Protein AF-A0A6P8GYJ1-F1 (afdb_monomer)

Solvent-accessible surface area (backbone atoms only — not comparable to full-atom values): 7751 Å² total; per-residue (Å²): 78,48,42,35,32,31,34,62,63,48,40,66,62,35,72,46,56,81,89,55,21,71,82,48,52,47,78,41,46,73,96,70,41,82,87,54,83,63,47,83,47,59,45,58,34,34,50,91,90,48,86,62,32,61,62,53,43,45,47,51,53,41,47,49,34,61,81,36,55,91,80,48,59,68,67,48,40,50,40,60,69,71,27,49,60,80,44,40,35,54,51,73,46,92,44,68,69,61,45,35,52,41,54,44,50,45,46,51,54,32,44,76,65,57,40,49,71,37,80,74,43,54,87,44,67,74,46,60,72,50,56,77,81,86,127

Organism: Actinia tenebrosa (NCBI:txid6105)

Nearest PDB structures (foldseek):
  5hbm-assembly1_A  TM=7.611E-01  e=2.026E-05  Human immunodeficiency virus type 1 BH10
  2opp-assembly1_A  TM=7.626E-01  e=3.493E-05  HIV-1 M:B_HXB2R
  2hnd-assembly1_A  TM=7.620E-01  e=4.188E-05  Human immunodeficiency virus 1
  4b3q-assembly1_A  TM=7.842E-01  e=6.022E-05  Human immunodeficiency virus 1
  5ovn-assembly1_A  TM=6.582E-01  e=1.168E-03  Feline immunodeficiency virus

Structure (mmCIF, N/CA/C/O backbone):
data_AF-A0A6P8GYJ1-F1
#
_entry.id   AF-A0A6P8GYJ1-F1
#
loop_
_atom_site.group_PDB
_atom_site.id
_atom_site.type_symbol
_atom_site.label_atom_id
_atom_site.label_alt_id
_atom_site.label_comp_id
_atom_site.label_asym_id
_atom_site.label_entity_id
_atom_site.label_seq_id
_atom_site.pdbx_PDB_ins_code
_atom_site.Cartn_x
_atom_site.Cartn_y
_atom_site.Cartn_z
_atom_site.occupancy
_atom_site.B_iso_or_equiv
_atom_site.auth_seq_id
_atom_site.auth_comp_id
_atom_site.auth_asym_id
_atom_site.auth_atom_id
_atom_site.pdbx_PDB_model_num
ATOM 1 N N . MET A 1 1 ? -11.846 -9.786 19.168 1.00 91.06 1 MET A N 1
ATOM 2 C CA . MET A 1 1 ? -12.343 -9.878 17.780 1.00 91.06 1 MET A CA 1
ATOM 3 C C . MET A 1 1 ? -11.189 -9.588 16.828 1.00 91.06 1 MET A C 1
ATOM 5 O O . MET A 1 1 ? -10.346 -8.781 17.198 1.00 91.06 1 MET A O 1
ATOM 9 N N . ALA A 1 2 ? -11.097 -10.256 15.675 1.00 95.31 2 ALA A N 1
ATOM 10 C CA . ALA A 1 2 ? -10.031 -10.044 14.696 1.00 95.31 2 ALA A CA 1
ATOM 11 C C . ALA A 1 2 ? -10.559 -9.759 13.280 1.00 95.31 2 ALA A C 1
ATOM 13 O O . ALA A 1 2 ? -11.585 -10.299 12.853 1.00 95.31 2 ALA A O 1
ATOM 14 N N . PHE A 1 3 ? -9.816 -8.937 12.544 1.00 96.69 3 PHE A N 1
ATOM 15 C CA . PHE A 1 3 ? -10.028 -8.701 11.124 1.00 96.69 3 PHE A CA 1
ATOM 16 C C . PHE A 1 3 ? -8.700 -8.656 10.360 1.00 96.69 3 PHE A C 1
ATOM 18 O O .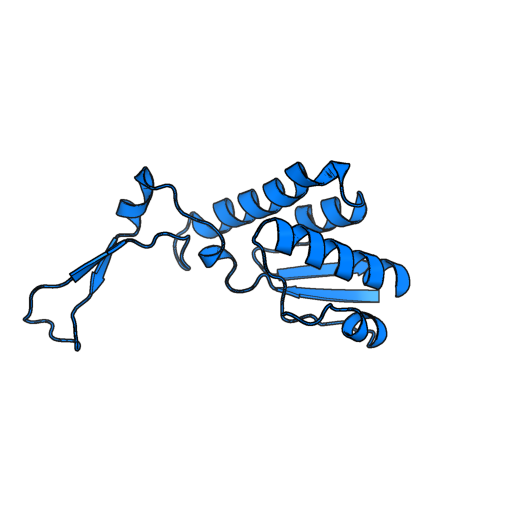 PHE A 1 3 ? -7.628 -8.430 10.927 1.00 96.69 3 PHE A O 1
ATOM 25 N N . LEU A 1 4 ? -8.814 -8.881 9.058 1.00 97.44 4 LEU A N 1
ATOM 26 C CA . LEU A 1 4 ? -7.750 -8.895 8.069 1.00 97.44 4 LEU A CA 1
ATOM 27 C C . LEU A 1 4 ? -8.188 -8.068 6.859 1.00 97.44 4 LEU A C 1
ATOM 29 O O . LEU A 1 4 ? -9.375 -8.054 6.527 1.00 97.44 4 LEU A O 1
ATOM 33 N N . SER A 1 5 ? -7.239 -7.416 6.197 1.00 97.31 5 SER A N 1
ATOM 34 C CA . SER A 1 5 ? -7.425 -6.816 4.869 1.00 97.31 5 SER A CA 1
ATOM 35 C C . SER A 1 5 ? -6.104 -6.791 4.111 1.00 97.31 5 SER A C 1
ATOM 37 O O . SER A 1 5 ? -5.053 -6.989 4.706 1.00 97.31 5 SER A O 1
ATOM 39 N N . ASP A 1 6 ? -6.177 -6.543 2.812 1.00 97.00 6 ASP A N 1
ATOM 40 C CA . ASP A 1 6 ? -5.038 -6.487 1.895 1.00 97.00 6 ASP A CA 1
ATOM 41 C C . ASP A 1 6 ? -5.017 -5.128 1.186 1.00 97.00 6 ASP A C 1
ATOM 43 O O . ASP A 1 6 ? -6.077 -4.609 0.824 1.00 97.00 6 ASP A O 1
ATOM 47 N N . VAL A 1 7 ? -3.839 -4.548 0.959 1.00 96.69 7 VAL A N 1
ATOM 48 C CA . VAL A 1 7 ? -3.687 -3.371 0.094 1.00 96.69 7 VAL A CA 1
ATOM 49 C C . VAL A 1 7 ? -3.619 -3.850 -1.346 1.00 96.69 7 VAL A C 1
ATOM 51 O O . VAL A 1 7 ? -2.634 -4.428 -1.801 1.00 96.69 7 VAL A O 1
ATOM 54 N N . GLU A 1 8 ? -4.669 -3.565 -2.103 1.00 95.56 8 GLU A N 1
ATOM 55 C CA . GLU A 1 8 ? -4.811 -4.092 -3.448 1.00 95.56 8 GLU A CA 1
ATOM 56 C C . GLU A 1 8 ? -3.643 -3.672 -4.353 1.00 95.56 8 GLU A C 1
ATOM 58 O O . GLU A 1 8 ? -3.482 -2.500 -4.669 1.00 95.56 8 GLU A O 1
ATOM 63 N N . GLN A 1 9 ? -2.857 -4.634 -4.843 1.00 94.44 9 GLN A N 1
ATOM 64 C CA . GLN A 1 9 ? -1.725 -4.339 -5.729 1.00 94.44 9 GLN A CA 1
ATOM 65 C C . GLN A 1 9 ? -0.797 -3.246 -5.155 1.00 94.44 9 GLN A C 1
ATOM 67 O O . GLN A 1 9 ? -0.380 -2.353 -5.892 1.00 94.44 9 GLN A O 1
ATOM 72 N N . MET A 1 10 ? -0.475 -3.315 -3.856 1.00 94.94 10 MET A N 1
ATOM 73 C CA . MET A 1 10 ? 0.244 -2.280 -3.094 1.00 94.94 10 MET A CA 1
ATOM 74 C C . MET A 1 10 ? 1.357 -1.559 -3.868 1.00 94.94 10 MET A C 1
ATOM 76 O O . MET A 1 10 ? 1.406 -0.330 -3.882 1.00 94.94 10 MET A O 1
ATOM 80 N N . PHE A 1 11 ? 2.243 -2.299 -4.542 1.00 95.62 11 PHE A N 1
ATOM 81 C CA . PHE A 1 11 ? 3.374 -1.701 -5.258 1.00 95.62 11 PHE A CA 1
ATOM 82 C C . PHE A 1 11 ? 2.946 -0.822 -6.441 1.00 95.62 11 PHE A C 1
ATOM 84 O O . PHE A 1 11 ? 3.529 0.238 -6.666 1.00 95.62 11 PHE A O 1
ATOM 91 N N . HIS A 1 12 ? 1.879 -1.199 -7.149 1.00 95.19 12 HIS A N 1
ATOM 92 C CA . HIS A 1 12 ? 1.353 -0.420 -8.269 1.00 95.19 12 HIS A CA 1
ATOM 93 C C . HIS A 1 12 ? 0.658 0.876 -7.826 1.00 95.19 12 HIS A C 1
ATOM 95 O O . HIS A 1 12 ? 0.415 1.745 -8.660 1.00 95.19 12 HIS A O 1
ATOM 101 N N . GLN A 1 13 ? 0.359 1.034 -6.533 1.00 96.06 13 GLN A N 1
ATOM 102 C CA . GLN A 1 13 ? -0.241 2.254 -5.985 1.00 96.06 13 GLN A CA 1
ATOM 103 C C . GLN A 1 13 ? 0.807 3.322 -5.622 1.00 96.06 13 GLN A C 1
ATOM 105 O O . GLN A 1 13 ? 0.449 4.453 -5.296 1.00 96.06 13 GLN A O 1
ATOM 110 N N . VAL A 1 14 ? 2.107 3.007 -5.727 1.00 96.81 14 VAL A N 1
ATOM 111 C CA . VAL A 1 14 ? 3.205 3.934 -5.416 1.00 96.81 14 VAL A CA 1
ATOM 112 C C . VAL A 1 14 ? 4.025 4.234 -6.668 1.00 96.81 14 VAL A C 1
ATOM 114 O O . VAL A 1 14 ? 4.631 3.347 -7.271 1.00 96.81 14 VAL A O 1
ATOM 117 N N . TYR A 1 15 ? 4.073 5.510 -7.052 1.00 96.81 15 TYR A N 1
ATOM 118 C CA . TYR A 1 15 ? 4.851 5.969 -8.202 1.00 96.81 15 TYR A CA 1
ATOM 119 C C . TYR A 1 15 ? 6.350 6.008 -7.910 1.00 96.81 15 TYR A C 1
ATOM 121 O O . TYR A 1 15 ? 6.793 6.499 -6.874 1.00 96.81 15 TYR A O 1
ATOM 129 N N . VAL A 1 16 ? 7.132 5.578 -8.895 1.00 96.50 16 VAL A N 1
ATOM 130 C CA . VAL A 1 16 ? 8.588 5.714 -8.906 1.00 96.50 16 VAL A CA 1
ATOM 131 C C . VAL A 1 16 ? 8.937 7.120 -9.381 1.00 96.50 16 VAL A C 1
ATOM 133 O O . VAL A 1 16 ? 8.349 7.636 -10.347 1.00 96.50 16 VAL A O 1
ATOM 136 N N . GLN A 1 17 ? 9.910 7.740 -8.711 1.00 95.06 17 GLN A N 1
ATOM 137 C CA . GLN A 1 17 ? 10.427 9.051 -9.094 1.00 95.06 17 GLN A CA 1
ATOM 138 C C . GLN A 1 17 ? 10.897 9.028 -10.554 1.00 95.06 17 GLN A C 1
ATOM 140 O O . GLN A 1 17 ? 11.585 8.085 -10.946 1.00 95.06 17 GLN A O 1
ATOM 145 N N . PRO A 1 18 ? 10.562 10.037 -11.382 1.00 96.06 18 PRO A N 1
ATOM 146 C CA . PRO A 1 18 ? 10.926 10.039 -12.798 1.00 96.06 18 PRO A CA 1
ATOM 147 C C . PRO A 1 18 ? 12.419 9.807 -13.072 1.00 96.06 18 PRO A C 1
ATOM 149 O O . PRO A 1 18 ? 12.748 9.163 -14.066 1.00 96.06 18 PRO A O 1
ATOM 152 N N . SER A 1 19 ? 13.307 10.270 -12.182 1.00 96.69 19 SER A N 1
ATOM 153 C CA . SER A 1 19 ? 14.758 10.048 -12.269 1.00 96.69 19 SER A CA 1
ATOM 154 C C . SER A 1 19 ? 15.166 8.576 -12.185 1.00 96.69 19 SER A C 1
ATOM 156 O O . SER A 1 19 ? 16.174 8.192 -12.771 1.00 96.69 19 SER A O 1
ATOM 158 N N . ASP A 1 20 ? 14.374 7.753 -11.496 1.00 94.88 20 ASP A N 1
ATOM 159 C CA . ASP A 1 20 ? 14.737 6.382 -11.131 1.00 94.88 20 ASP A CA 1
ATOM 160 C C . ASP A 1 20 ? 14.039 5.343 -12.020 1.00 94.88 20 ASP A C 1
ATOM 162 O O . ASP A 1 20 ? 14.455 4.187 -12.075 1.00 94.88 20 ASP A O 1
ATOM 166 N N . ARG A 1 21 ? 13.003 5.745 -12.774 1.00 94.81 21 ARG A N 1
ATOM 167 C CA . ARG A 1 21 ? 12.206 4.849 -13.640 1.00 94.81 21 ARG A CA 1
ATOM 168 C C . ARG A 1 21 ? 13.040 4.094 -14.661 1.00 94.81 21 ARG A C 1
ATOM 170 O O . ARG A 1 21 ? 12.694 2.976 -15.024 1.00 94.81 21 ARG A O 1
ATOM 177 N N . ASN A 1 22 ? 14.156 4.682 -15.088 1.00 95.38 22 ASN A N 1
ATOM 178 C CA . ASN A 1 22 ? 15.050 4.045 -16.041 1.00 95.38 22 ASN A CA 1
ATOM 179 C C . ASN A 1 22 ? 15.702 2.760 -15.502 1.00 95.38 22 ASN A C 1
ATOM 181 O O . ASN A 1 22 ? 16.086 1.897 -16.285 1.00 95.38 22 ASN A O 1
ATOM 185 N N . ALA A 1 23 ? 15.812 2.611 -14.177 1.00 94.00 23 ALA A N 1
ATOM 186 C CA . ALA A 1 23 ? 16.281 1.375 -13.549 1.00 94.00 23 ALA A CA 1
ATOM 187 C C . ALA A 1 23 ? 15.258 0.229 -13.657 1.00 94.00 23 ALA A C 1
ATOM 189 O O . ALA A 1 23 ? 15.607 -0.926 -13.427 1.00 94.00 23 ALA A O 1
ATOM 190 N N . LEU A 1 24 ? 14.007 0.543 -14.009 1.00 95.00 24 LEU A N 1
ATOM 191 C CA . LEU A 1 24 ? 12.908 -0.405 -14.198 1.00 95.00 24 LEU A CA 1
ATOM 192 C C . LEU A 1 24 ? 12.512 -0.528 -15.680 1.00 95.00 24 LEU A C 1
ATOM 194 O O . LEU A 1 24 ? 11.360 -0.844 -15.996 1.00 95.00 24 LEU A O 1
ATOM 198 N N . ARG A 1 25 ? 13.450 -0.232 -16.590 1.00 95.69 25 ARG A N 1
ATOM 199 C CA . ARG A 1 25 ? 13.261 -0.394 -18.031 1.00 95.69 25 ARG A CA 1
ATOM 200 C C . ARG A 1 25 ? 13.170 -1.874 -18.388 1.00 95.69 25 ARG A C 1
ATOM 202 O O . ARG A 1 25 ? 13.959 -2.682 -17.902 1.00 95.69 25 ARG A O 1
ATOM 209 N N . PHE A 1 26 ? 12.261 -2.214 -19.290 1.00 94.69 26 PHE A N 1
ATOM 210 C CA . PHE A 1 26 ? 12.193 -3.535 -19.898 1.00 94.69 26 PHE A CA 1
ATOM 211 C C . PHE A 1 26 ? 11.969 -3.435 -21.406 1.00 94.69 26 PHE A C 1
ATOM 213 O O . PHE A 1 26 ? 11.481 -2.427 -21.920 1.00 94.69 26 PHE A O 1
ATOM 220 N N . LEU A 1 27 ? 12.362 -4.500 -22.100 1.00 96.44 27 LEU A N 1
ATOM 221 C CA . LEU A 1 27 ? 12.163 -4.671 -23.532 1.00 96.44 27 LEU A CA 1
ATOM 222 C C . LEU A 1 27 ? 10.939 -5.553 -23.765 1.00 96.44 27 LEU A C 1
ATOM 224 O O . LEU A 1 27 ? 10.750 -6.557 -23.073 1.00 96.44 27 LEU A O 1
ATOM 228 N N . TRP A 1 28 ? 10.125 -5.189 -24.745 1.00 97.38 28 TRP A N 1
ATOM 229 C CA . TRP A 1 28 ? 8.937 -5.924 -25.146 1.00 97.38 28 TRP A CA 1
ATOM 230 C C . TRP A 1 28 ? 9.004 -6.242 -26.634 1.00 97.38 28 TRP A C 1
ATOM 232 O O . TRP A 1 28 ? 9.265 -5.359 -27.439 1.00 97.38 28 TRP A O 1
ATOM 242 N N . TRP A 1 29 ? 8.740 -7.491 -27.012 1.00 97.50 29 TRP A N 1
ATOM 243 C CA . TRP A 1 29 ? 8.655 -7.893 -28.416 1.00 97.50 29 TRP A CA 1
ATOM 244 C C . TRP A 1 29 ? 7.186 -8.053 -28.813 1.00 97.50 29 TRP A C 1
ATOM 246 O O . TRP A 1 29 ? 6.545 -9.023 -28.383 1.00 97.50 29 TRP A O 1
ATOM 256 N N . PRO A 1 30 ? 6.625 -7.134 -29.622 1.00 95.75 30 PRO A N 1
ATOM 257 C CA . PRO A 1 30 ? 5.245 -7.231 -30.072 1.00 95.75 30 PRO A CA 1
ATOM 258 C C . PRO A 1 30 ? 4.973 -8.567 -30.766 1.00 95.75 30 PRO A C 1
ATOM 260 O O . PRO A 1 30 ? 5.767 -9.046 -31.573 1.00 95.75 30 PRO A O 1
ATOM 263 N N . ASN A 1 31 ? 3.838 -9.186 -30.438 1.00 94.94 31 ASN A N 1
ATOM 264 C CA . ASN A 1 31 ? 3.426 -10.496 -30.960 1.00 94.94 31 ASN A CA 1
ATOM 265 C C . ASN A 1 31 ? 4.427 -11.647 -30.705 1.00 94.94 31 ASN A C 1
ATOM 267 O O . ASN A 1 31 ? 4.281 -12.715 -31.295 1.00 94.94 31 ASN A O 1
ATOM 271 N N . GLY A 1 32 ? 5.421 -11.455 -29.829 1.00 94.69 32 GLY A N 1
ATOM 272 C CA . GLY A 1 32 ? 6.459 -12.448 -29.552 1.00 94.69 32 GLY A CA 1
ATOM 273 C C . GLY A 1 32 ? 7.488 -12.623 -30.674 1.00 94.69 32 GLY A C 1
ATOM 274 O O . GLY A 1 32 ? 8.182 -13.640 -30.693 1.00 94.69 32 GLY A O 1
ATOM 275 N N . ASP A 1 33 ? 7.597 -11.672 -31.606 1.00 96.62 33 ASP A N 1
ATOM 276 C CA . ASP A 1 33 ? 8.586 -11.731 -32.686 1.00 96.62 33 ASP A CA 1
ATOM 277 C C . ASP A 1 33 ? 9.985 -11.347 -32.188 1.00 96.62 33 ASP A C 1
ATOM 279 O O . ASP A 1 33 ? 10.389 -10.192 -32.263 1.00 96.62 33 ASP A O 1
ATOM 283 N N . LEU A 1 34 ? 10.746 -12.333 -31.709 1.00 94.50 34 LEU A N 1
ATOM 284 C CA . LEU A 1 34 ? 12.112 -12.142 -31.203 1.00 94.50 34 LEU A CA 1
ATOM 285 C C . LEU A 1 34 ? 13.144 -11.756 -32.280 1.00 94.50 34 LEU A C 1
ATOM 287 O O . LEU A 1 34 ? 14.293 -11.486 -31.934 1.00 94.50 34 LEU A O 1
ATOM 291 N N . GLN A 1 35 ? 12.777 -11.775 -33.568 1.00 95.31 35 GLN A N 1
ATOM 292 C CA . GLN A 1 35 ? 13.646 -11.307 -34.654 1.00 95.31 35 GLN A CA 1
ATOM 293 C C . GLN A 1 35 ? 13.413 -9.827 -34.990 1.00 95.31 35 GLN A C 1
ATOM 295 O O . GLN A 1 35 ? 14.242 -9.228 -35.676 1.00 95.31 35 GLN A O 1
ATOM 300 N N . GLY A 1 36 ? 12.307 -9.246 -34.517 1.00 94.75 36 GLY A N 1
ATOM 301 C CA . GLY A 1 36 ? 11.991 -7.831 -34.666 1.00 94.75 36 GLY A CA 1
ATOM 302 C C . GLY A 1 36 ? 12.712 -6.928 -33.658 1.00 94.75 36 GLY A C 1
ATOM 303 O O . GLY A 1 36 ? 13.287 -7.382 -32.664 1.00 94.75 36 GLY A O 1
ATOM 304 N N . GLU A 1 37 ? 12.648 -5.620 -33.915 1.00 96.56 37 GLU A N 1
ATOM 305 C CA . GLU A 1 37 ? 13.094 -4.582 -32.977 1.00 96.56 37 GLU A CA 1
ATOM 306 C C . GLU A 1 37 ? 12.181 -4.570 -31.734 1.00 96.56 37 GLU A C 1
ATOM 308 O O . GLU A 1 37 ? 10.955 -4.499 -31.887 1.00 96.56 37 GLU A O 1
ATOM 313 N N . PRO A 1 38 ? 12.732 -4.644 -30.509 1.00 97.00 38 PRO A N 1
ATOM 314 C CA . PRO A 1 38 ? 11.933 -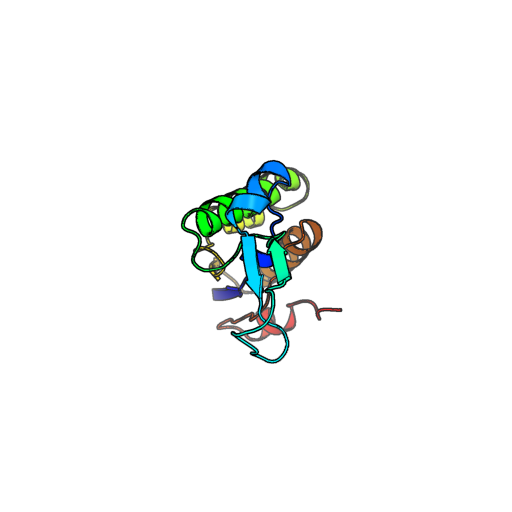4.527 -29.300 1.00 97.00 38 PRO A CA 1
ATOM 315 C C . PRO A 1 38 ? 11.442 -3.095 -29.075 1.00 97.00 38 PRO A C 1
ATOM 317 O O . PRO A 1 38 ? 12.115 -2.115 -29.387 1.00 97.00 38 PRO A O 1
ATOM 320 N N . GLU A 1 39 ? 10.297 -2.978 -28.418 1.00 97.62 39 GLU A N 1
ATOM 321 C CA . GLU A 1 39 ? 9.821 -1.736 -27.823 1.00 97.62 39 GLU A CA 1
ATOM 322 C C . GLU A 1 39 ? 10.390 -1.577 -26.408 1.00 97.62 39 GLU A C 1
ATOM 324 O O . GLU A 1 39 ? 10.424 -2.527 -25.620 1.00 97.62 39 GLU A O 1
ATOM 329 N N . GLU A 1 40 ? 10.823 -0.364 -26.062 1.00 97.12 40 GLU A N 1
ATOM 330 C CA . GLU A 1 40 ? 11.301 -0.045 -24.718 1.00 97.12 40 GLU A CA 1
ATOM 331 C C . GLU A 1 40 ? 10.188 0.568 -23.867 1.00 97.12 40 GLU A C 1
ATOM 333 O O . GLU A 1 40 ? 9.572 1.568 -24.241 1.00 97.12 40 GLU A O 1
ATOM 338 N N . TYR A 1 41 ? 9.998 0.025 -22.668 1.00 96.12 41 TYR A N 1
ATOM 339 C CA . TYR A 1 41 ? 9.043 0.533 -21.690 1.00 96.12 41 TYR A CA 1
ATOM 340 C C . TYR A 1 41 ? 9.722 0.766 -20.344 1.00 96.12 41 TYR A C 1
ATOM 342 O O . TYR A 1 41 ? 10.679 0.086 -19.985 1.00 96.12 41 TYR A O 1
ATOM 350 N N . ASN A 1 42 ? 9.202 1.720 -19.571 1.00 95.25 42 ASN A N 1
ATOM 351 C CA . ASN A 1 42 ? 9.607 1.941 -18.185 1.00 95.25 42 ASN A CA 1
ATOM 352 C C . ASN A 1 42 ? 8.404 1.754 -17.269 1.00 95.25 42 ASN A C 1
ATOM 354 O O . ASN A 1 42 ? 7.337 2.326 -17.511 1.00 95.25 42 ASN A O 1
ATOM 358 N N . MET A 1 43 ? 8.593 1.014 -16.180 1.00 95.81 43 MET A N 1
ATOM 359 C CA . MET A 1 43 ? 7.591 0.970 -15.121 1.00 95.81 43 MET A CA 1
ATOM 360 C C . MET A 1 43 ? 7.531 2.327 -14.412 1.00 95.81 43 MET A C 1
ATOM 362 O O . MET A 1 43 ? 8.540 2.866 -13.958 1.00 95.81 43 MET A O 1
ATOM 366 N N . ASN A 1 44 ? 6.326 2.891 -14.314 1.00 96.56 44 ASN A N 1
ATOM 367 C CA . ASN A 1 44 ? 6.095 4.169 -13.632 1.00 96.56 44 ASN A CA 1
ATOM 368 C C . ASN A 1 44 ? 5.842 4.010 -12.130 1.00 96.56 44 ASN A C 1
ATOM 370 O O . ASN A 1 44 ? 5.872 4.994 -11.393 1.00 96.56 44 ASN A O 1
ATOM 374 N N . VAL A 1 45 ? 5.571 2.785 -11.697 1.00 96.88 45 VAL A N 1
ATOM 375 C CA . VAL A 1 45 ? 5.188 2.410 -10.338 1.00 96.88 45 VAL A CA 1
ATOM 376 C C . VAL A 1 45 ? 6.113 1.314 -9.839 1.00 96.88 45 VAL A C 1
ATOM 378 O O . VAL A 1 45 ? 6.812 0.672 -10.631 1.00 96.88 45 VAL A O 1
ATOM 381 N N . HIS A 1 46 ? 6.141 1.115 -8.526 1.00 96.19 46 HIS A N 1
ATOM 382 C CA . HIS A 1 46 ? 6.922 0.038 -7.945 1.00 96.19 46 HIS A CA 1
ATOM 383 C C . HIS A 1 46 ? 6.395 -1.319 -8.426 1.00 96.19 46 HIS A C 1
ATOM 385 O O . HIS A 1 46 ? 5.197 -1.519 -8.616 1.00 96.19 46 HIS A O 1
ATOM 391 N N . LEU A 1 47 ? 7.316 -2.255 -8.654 1.00 92.56 47 LEU A N 1
ATOM 392 C CA . LEU A 1 47 ? 7.015 -3.580 -9.194 1.00 92.56 47 LEU A CA 1
ATOM 393 C C . LEU A 1 47 ? 7.403 -4.686 -8.219 1.00 92.56 47 LEU A C 1
ATOM 395 O O 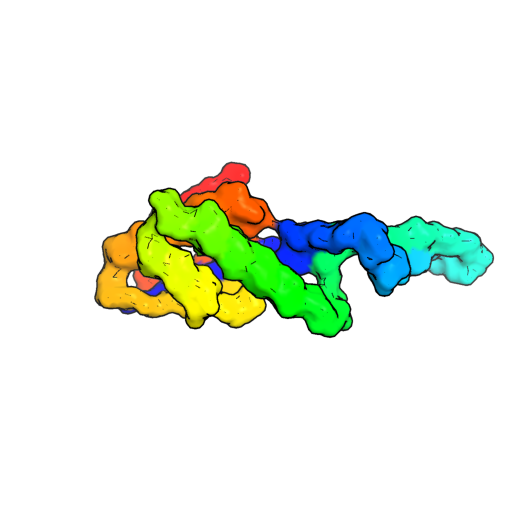. LEU A 1 47 ? 8.280 -4.509 -7.364 1.00 92.56 47 LEU A O 1
ATOM 399 N N . PHE A 1 48 ? 6.760 -5.840 -8.378 1.00 88.56 48 PHE A N 1
ATOM 400 C CA . PHE A 1 48 ? 7.111 -7.056 -7.657 1.00 88.56 48 PHE A CA 1
ATOM 401 C C . PHE A 1 48 ? 8.471 -7.593 -8.121 1.00 88.56 48 PHE A C 1
ATOM 403 O O . PHE A 1 48 ? 8.729 -7.690 -9.317 1.00 88.56 48 PHE A O 1
ATOM 410 N N . GLY A 1 49 ? 9.331 -7.970 -7.175 1.00 88.62 49 GLY A N 1
ATOM 411 C CA . GLY A 1 49 ? 10.663 -8.520 -7.458 1.00 88.62 49 GLY A CA 1
ATOM 412 C C . GLY A 1 49 ? 11.802 -7.498 -7.408 1.00 88.62 49 GLY A C 1
ATOM 413 O O . GLY A 1 49 ? 12.961 -7.897 -7.331 1.00 88.62 49 GLY A O 1
ATOM 414 N N . ALA A 1 50 ? 11.505 -6.196 -7.362 1.00 91.62 50 ALA A N 1
ATOM 415 C CA . ALA A 1 50 ? 12.516 -5.194 -7.044 1.00 91.62 50 ALA A CA 1
ATOM 416 C C . ALA A 1 50 ? 12.746 -5.142 -5.525 1.00 91.62 50 ALA A C 1
ATOM 418 O O . ALA A 1 50 ? 11.816 -4.893 -4.757 1.00 91.62 50 ALA A O 1
ATOM 419 N N . THR A 1 51 ? 13.995 -5.331 -5.091 1.00 92.06 51 THR A N 1
ATOM 420 C CA . THR A 1 51 ? 14.380 -5.382 -3.667 1.00 92.06 51 THR A CA 1
ATOM 421 C C . THR A 1 51 ? 13.968 -4.133 -2.882 1.00 92.06 51 THR A C 1
ATOM 423 O O . THR A 1 51 ? 13.678 -4.217 -1.692 1.00 92.06 51 THR A O 1
ATOM 426 N N . SER A 1 52 ? 13.921 -2.967 -3.533 1.00 92.56 52 SER A N 1
ATOM 427 C CA . SER A 1 52 ? 13.548 -1.695 -2.906 1.00 92.56 52 SER A CA 1
ATOM 428 C C . SER A 1 52 ? 12.037 -1.497 -2.749 1.00 92.56 52 SER A C 1
ATOM 430 O O . SER A 1 52 ? 11.625 -0.763 -1.850 1.00 92.56 52 SER A O 1
ATOM 432 N N . SER A 1 53 ? 11.205 -2.138 -3.580 1.00 94.81 53 SER A N 1
ATOM 433 C CA . SER A 1 53 ? 9.760 -1.871 -3.633 1.00 94.81 53 SER A CA 1
ATOM 434 C C . SER A 1 53 ? 9.047 -2.050 -2.291 1.00 94.81 53 SER A C 1
ATOM 436 O O . SER A 1 53 ? 8.328 -1.122 -1.915 1.00 94.81 53 SER A O 1
ATOM 438 N N . PRO A 1 54 ? 9.257 -3.144 -1.524 1.00 94.44 54 PRO A N 1
ATOM 439 C CA . PRO A 1 54 ? 8.578 -3.314 -0.242 1.00 94.44 54 PRO A CA 1
ATOM 440 C C . PRO A 1 54 ? 8.891 -2.175 0.729 1.00 94.44 54 PRO A C 1
ATOM 442 O O . PRO A 1 54 ? 7.982 -1.583 1.299 1.00 94.44 54 PRO A O 1
ATOM 445 N N . SER A 1 55 ? 10.167 -1.793 0.852 1.00 94.25 55 SER A N 1
ATOM 446 C CA . SER A 1 55 ? 10.572 -0.728 1.773 1.00 94.25 55 SER A CA 1
ATOM 447 C C . SER A 1 55 ? 10.005 0.636 1.380 1.00 94.25 55 SER A C 1
ATOM 449 O O . SER A 1 55 ? 9.593 1.387 2.263 1.00 94.25 55 SER A O 1
ATOM 451 N N . VAL A 1 56 ? 9.986 0.971 0.085 1.00 95.62 56 VAL A N 1
ATOM 452 C CA . VAL A 1 56 ? 9.446 2.259 -0.379 1.00 95.62 56 VAL A CA 1
ATOM 453 C C . VAL A 1 56 ? 7.930 2.309 -0.196 1.00 95.62 56 VAL A C 1
ATOM 455 O O . VAL A 1 56 ? 7.405 3.313 0.284 1.00 95.62 56 VAL A O 1
A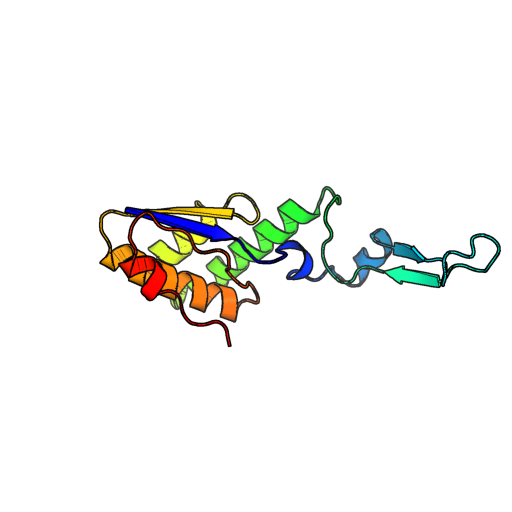TOM 458 N N . CYS A 1 57 ? 7.225 1.220 -0.507 1.00 96.25 57 CYS A N 1
ATOM 459 C CA . CYS A 1 57 ? 5.772 1.173 -0.370 1.00 96.25 57 CYS A CA 1
ATOM 460 C C . CYS A 1 57 ? 5.334 1.177 1.099 1.00 96.25 57 CYS A C 1
ATOM 462 O O . CYS A 1 57 ? 4.416 1.917 1.447 1.00 96.25 57 CYS A O 1
ATOM 464 N N . SER A 1 58 ? 6.026 0.451 1.986 1.00 95.69 58 SER A N 1
ATOM 465 C CA . SER A 1 58 ? 5.780 0.539 3.433 1.00 95.69 58 SER A CA 1
ATOM 466 C C . SER A 1 58 ? 6.054 1.944 3.974 1.00 95.69 58 SER A C 1
ATOM 468 O O . SER A 1 58 ? 5.277 2.450 4.780 1.00 95.69 58 SER A O 1
ATOM 470 N N . TYR A 1 59 ? 7.110 2.620 3.502 1.00 96.38 59 TYR A N 1
ATOM 471 C CA . TYR A 1 59 ? 7.358 4.014 3.877 1.00 96.38 59 TYR A CA 1
ATOM 472 C C . TYR A 1 59 ? 6.217 4.936 3.428 1.00 96.38 59 TYR A C 1
ATOM 474 O O . TYR A 1 59 ? 5.749 5.752 4.220 1.00 96.38 59 TYR A O 1
ATOM 482 N N . ALA A 1 60 ? 5.739 4.796 2.188 1.00 97.19 60 ALA A N 1
ATOM 483 C CA . ALA A 1 60 ? 4.613 5.575 1.677 1.00 97.19 60 ALA A CA 1
ATOM 484 C C . ALA A 1 60 ? 3.332 5.343 2.500 1.00 97.19 60 ALA A C 1
ATOM 486 O O . 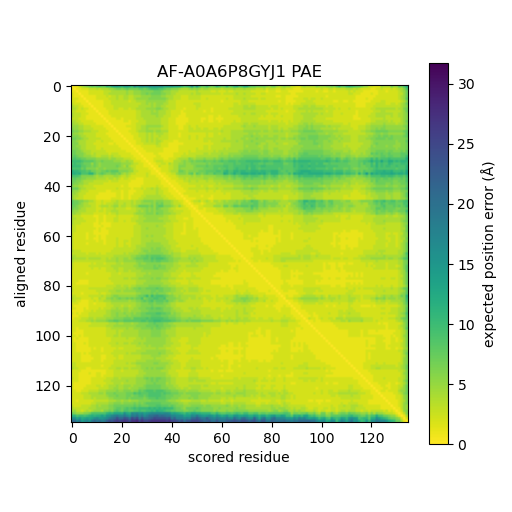ALA A 1 60 ? 2.627 6.301 2.816 1.00 97.19 60 ALA A O 1
ATOM 487 N N . LEU A 1 61 ? 3.072 4.100 2.916 1.00 97.56 61 LEU A N 1
ATOM 488 C CA . LEU A 1 61 ? 1.949 3.750 3.785 1.00 97.56 61 LEU A CA 1
ATOM 489 C C . LEU A 1 61 ? 2.065 4.404 5.176 1.00 97.56 61 LEU A C 1
ATOM 491 O O . LEU A 1 61 ? 1.114 5.016 5.661 1.00 97.56 61 LEU A O 1
ATOM 495 N N . HIS A 1 62 ? 3.242 4.355 5.805 1.00 97.38 62 HIS A N 1
ATOM 496 C CA . HIS A 1 62 ? 3.475 5.039 7.084 1.00 97.38 62 HIS A CA 1
ATOM 497 C C . HIS A 1 62 ? 3.378 6.560 6.941 1.00 97.38 62 HIS A C 1
ATOM 499 O O . HIS A 1 62 ? 2.839 7.240 7.813 1.00 97.38 62 HIS A O 1
ATOM 505 N N . LYS A 1 63 ? 3.851 7.113 5.819 1.00 97.81 63 LYS A N 1
ATOM 506 C CA . LYS A 1 63 ? 3.740 8.543 5.527 1.00 97.81 63 LYS A CA 1
ATOM 507 C C . LYS A 1 63 ? 2.281 8.974 5.337 1.00 97.81 63 LYS A C 1
ATOM 509 O O . LYS A 1 63 ? 1.898 10.040 5.806 1.00 97.81 63 LYS A O 1
ATOM 514 N N . ALA A 1 64 ? 1.445 8.125 4.741 1.00 97.44 64 ALA A N 1
ATOM 515 C CA . ALA A 1 64 ? 0.003 8.344 4.658 1.00 97.44 64 ALA A CA 1
ATOM 516 C C . ALA A 1 64 ? -0.658 8.435 6.048 1.00 97.44 64 ALA A C 1
ATOM 518 O O . ALA A 1 64 ? -1.513 9.300 6.261 1.00 97.44 64 ALA A O 1
ATOM 519 N N . ALA A 1 65 ? -0.241 7.595 7.002 1.00 97.56 65 ALA A N 1
ATOM 520 C CA . ALA A 1 65 ? -0.693 7.677 8.392 1.00 97.56 65 ALA A CA 1
ATOM 521 C C . ALA A 1 65 ? -0.182 8.951 9.084 1.00 97.56 65 ALA A C 1
ATOM 523 O O . ALA A 1 65 ? -0.960 9.673 9.703 1.00 97.56 65 ALA A O 1
ATOM 524 N N . GLU A 1 66 ? 1.105 9.263 8.920 1.00 97.75 66 GLU A N 1
ATOM 525 C CA . GLU A 1 66 ? 1.748 10.470 9.445 1.00 97.75 66 GLU A CA 1
ATOM 526 C C . GLU A 1 66 ? 0.994 11.745 9.072 1.00 97.75 66 GLU A C 1
ATOM 528 O O . GLU A 1 66 ? 0.625 12.542 9.934 1.00 97.75 66 GLU A O 1
ATOM 533 N N . ASP A 1 67 ? 0.728 11.907 7.779 1.00 97.62 67 ASP A N 1
ATOM 534 C CA . ASP A 1 67 ? 0.107 13.109 7.233 1.00 97.62 67 ASP A CA 1
ATOM 535 C C . ASP A 1 67 ? -1.381 13.215 7.603 1.00 97.62 67 ASP A C 1
ATOM 537 O O . ASP A 1 67 ? -2.001 14.242 7.337 1.00 97.62 67 ASP A O 1
ATOM 541 N N . SER A 1 68 ? -1.963 12.163 8.190 1.00 97.38 68 SER A N 1
ATOM 542 C CA . SER A 1 68 ? -3.381 12.078 8.564 1.00 97.38 68 SER A CA 1
ATOM 543 C C . SER A 1 68 ? -3.605 12.020 10.081 1.00 97.38 68 SER A C 1
ATOM 545 O O . SER A 1 68 ? -4.742 11.847 10.518 1.00 97.38 68 SER A O 1
ATOM 547 N N . ARG A 1 69 ? -2.549 12.170 10.898 1.00 96.19 69 ARG A N 1
ATOM 548 C CA . ARG A 1 69 ? -2.616 12.039 12.368 1.00 96.19 69 ARG A CA 1
ATOM 549 C C . ARG A 1 69 ? -3.625 12.962 13.047 1.00 96.19 69 ARG A C 1
ATOM 551 O O . ARG A 1 69 ? -4.165 12.595 14.081 1.00 96.19 69 ARG A O 1
ATOM 558 N N . GLU A 1 70 ? -3.834 14.158 12.507 1.00 96.88 70 GLU A N 1
ATOM 559 C CA . GLU A 1 70 ? -4.756 15.146 13.085 1.00 96.88 70 GLU A CA 1
ATOM 560 C C . GLU A 1 70 ? -6.218 14.902 12.674 1.00 96.88 70 GLU A C 1
ATOM 562 O O . GLU A 1 70 ? -7.130 15.450 13.287 1.00 96.88 70 GLU A O 1
ATOM 567 N N . GLU A 1 71 ? -6.449 14.076 11.650 1.00 97.75 71 GLU A N 1
ATOM 568 C CA . GLU A 1 71 ? -7.769 13.856 11.047 1.00 97.75 71 GLU A CA 1
ATOM 569 C C . GLU A 1 71 ? -8.436 12.546 11.500 1.00 97.75 71 GLU A C 1
ATOM 571 O O . GLU A 1 71 ? -9.657 12.420 11.412 1.00 97.75 71 GLU A O 1
ATOM 576 N N . TYR A 1 72 ? -7.654 11.571 11.973 1.00 97.88 72 TYR A N 1
ATOM 577 C CA . TYR A 1 72 ? -8.122 10.223 12.314 1.00 97.88 72 TYR A CA 1
ATOM 578 C C . TYR A 1 72 ? -7.703 9.814 13.726 1.00 97.88 72 TYR A C 1
ATOM 580 O O . TYR A 1 72 ? -6.830 10.427 14.340 1.00 97.88 72 TYR A O 1
ATOM 588 N N . SER A 1 73 ? -8.327 8.761 14.261 1.00 97.81 73 SER A N 1
ATOM 589 C CA . SER A 1 73 ? -8.021 8.306 15.616 1.00 97.81 73 SER A CA 1
ATOM 590 C C . SER A 1 73 ? -6.581 7.799 15.746 1.00 97.81 73 SER A C 1
ATOM 592 O O . SER A 1 73 ? -6.015 7.201 14.825 1.00 97.81 73 SER A O 1
ATOM 594 N N . VAL A 1 74 ? -6.004 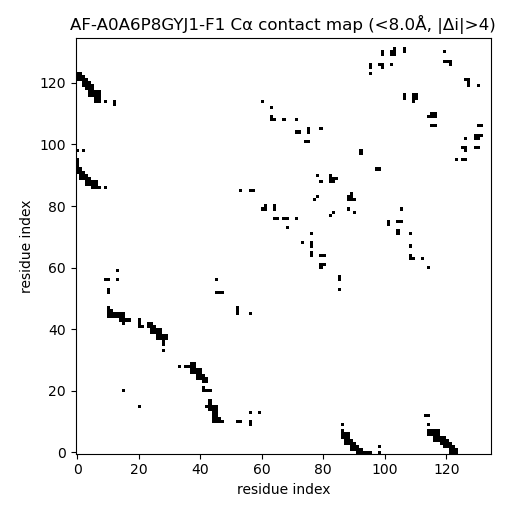7.964 16.942 1.00 98.00 74 VAL A N 1
ATOM 595 C CA . VAL A 1 74 ? -4.671 7.432 17.285 1.00 98.00 74 VAL A CA 1
ATOM 596 C C . VAL A 1 74 ? -4.589 5.933 16.987 1.00 98.00 74 VAL A C 1
ATOM 598 O O . VAL A 1 74 ? -3.598 5.466 16.433 1.00 98.00 74 VAL A O 1
ATOM 601 N N . GLN A 1 75 ? -5.662 5.191 17.267 1.00 97.75 75 GLN A N 1
ATOM 602 C CA . GLN A 1 75 ? -5.728 3.756 17.018 1.00 97.75 75 GLN A CA 1
ATOM 603 C C . GLN A 1 75 ? -5.620 3.403 15.527 1.00 97.75 75 GLN A C 1
ATOM 605 O O . GLN A 1 75 ? -4.963 2.417 15.183 1.00 97.75 75 GLN A O 1
ATOM 610 N N . THR A 1 76 ? -6.229 4.190 14.637 1.00 98.12 76 THR A N 1
ATOM 611 C CA . THR A 1 76 ? -6.105 4.013 13.182 1.00 98.12 76 THR A CA 1
ATOM 612 C C . THR A 1 76 ? -4.665 4.224 12.731 1.00 98.12 76 THR A C 1
ATOM 614 O O . THR A 1 76 ? -4.109 3.370 12.038 1.00 98.12 76 THR A O 1
ATOM 617 N N . ILE A 1 77 ? -4.024 5.298 13.196 1.00 98.38 77 ILE A N 1
ATOM 618 C CA . ILE A 1 77 ? -2.620 5.596 12.879 1.00 98.38 77 ILE A CA 1
ATOM 619 C C . ILE A 1 77 ? -1.692 4.482 13.378 1.00 98.38 77 ILE A C 1
ATOM 621 O O . ILE A 1 77 ? -0.849 3.980 12.633 1.00 98.38 77 ILE A O 1
ATOM 625 N N . GLU A 1 78 ? -1.860 4.051 14.627 1.00 97.94 78 GLU A N 1
ATOM 626 C CA . GLU A 1 78 ? -1.069 2.968 15.213 1.00 97.94 78 GLU A CA 1
ATOM 627 C C . GLU A 1 78 ? -1.293 1.631 14.505 1.00 97.94 78 GLU A C 1
ATOM 629 O O . GLU A 1 78 ? -0.369 0.822 14.418 1.00 97.94 78 GLU A O 1
ATOM 634 N N . THR A 1 79 ? -2.500 1.386 13.996 1.00 98.00 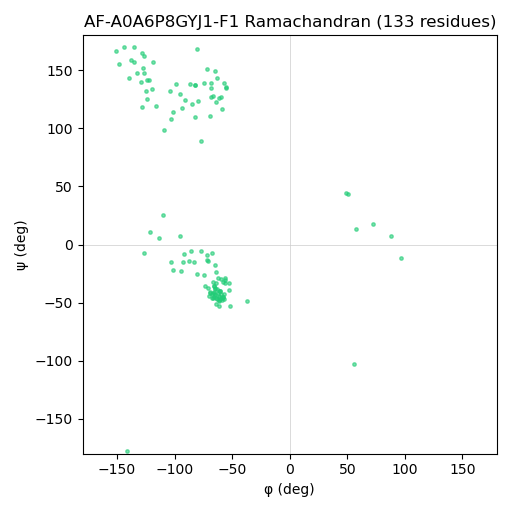79 THR A N 1
ATOM 635 C CA . THR A 1 79 ? -2.801 0.174 13.232 1.00 98.00 79 THR A CA 1
ATOM 636 C C . THR A 1 79 ? -2.058 0.179 11.900 1.00 98.00 79 THR A C 1
ATOM 638 O O . THR A 1 79 ? -1.444 -0.829 11.563 1.00 98.00 79 THR A O 1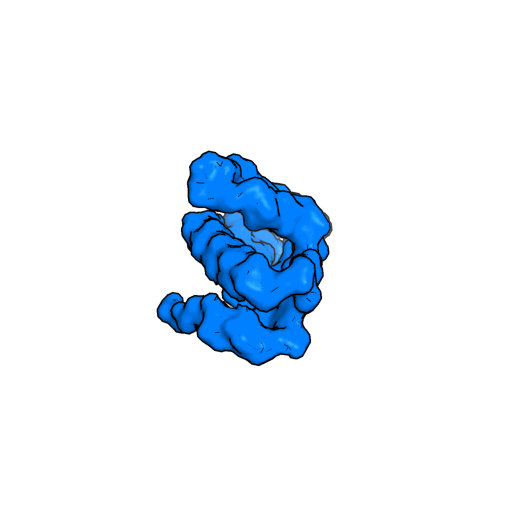
ATOM 641 N N . ILE A 1 80 ? -2.006 1.310 11.191 1.00 97.88 80 ILE A N 1
ATOM 642 C CA . ILE A 1 80 ? -1.226 1.413 9.948 1.00 97.88 80 ILE A CA 1
ATOM 643 C C . ILE A 1 80 ? 0.268 1.177 10.207 1.00 97.88 80 ILE A C 1
ATOM 645 O O . ILE A 1 80 ? 0.900 0.408 9.491 1.00 97.88 80 ILE A O 1
ATOM 649 N N . ASN A 1 81 ? 0.820 1.773 11.264 1.00 96.94 81 ASN A N 1
ATOM 650 C CA . ASN A 1 81 ? 2.257 1.698 11.542 1.00 96.94 81 ASN A CA 1
ATOM 651 C C . ASN A 1 81 ? 2.730 0.344 12.093 1.00 96.94 81 ASN A C 1
ATOM 653 O O . ASN A 1 81 ? 3.904 0.010 11.958 1.00 96.94 81 ASN A O 1
ATOM 657 N N . ASN A 1 82 ? 1.852 -0.411 12.764 1.00 97.00 82 ASN A N 1
ATOM 658 C CA . ASN A 1 82 ? 2.271 -1.581 13.547 1.00 97.00 82 ASN A CA 1
ATOM 659 C C . ASN A 1 82 ? 1.538 -2.878 13.195 1.00 97.00 82 ASN A C 1
ATOM 661 O O . ASN A 1 82 ? 1.850 -3.919 13.767 1.00 97.00 82 ASN A O 1
ATOM 665 N N . SER A 1 83 ? 0.507 -2.830 12.349 1.00 97.00 83 SER A N 1
ATOM 666 C CA . SER A 1 83 ? -0.357 -3.989 12.059 1.00 97.00 83 SER A CA 1
ATOM 667 C C . SER A 1 83 ? -0.376 -4.373 10.578 1.00 97.00 83 SER A C 1
ATOM 669 O O . SER A 1 83 ? -1.197 -5.198 10.188 1.00 97.00 83 SER A O 1
ATOM 671 N N . PHE A 1 84 ? 0.525 -3.803 9.770 1.00 96.06 84 PHE A N 1
ATOM 672 C CA . PHE A 1 84 ? 0.751 -4.202 8.382 1.00 96.06 84 PHE A CA 1
ATOM 673 C C . PHE A 1 84 ? 2.037 -5.019 8.243 1.00 96.06 84 PHE A C 1
ATOM 675 O O . PHE A 1 84 ? 3.098 -4.623 8.729 1.00 96.06 84 PHE A O 1
ATOM 682 N N . TYR A 1 85 ? 1.948 -6.143 7.539 1.00 91.75 85 TYR A N 1
ATOM 683 C CA . TYR A 1 85 ? 3.087 -6.866 6.998 1.00 91.75 85 TYR A CA 1
ATOM 684 C C . TYR A 1 85 ? 3.083 -6.697 5.480 1.00 91.75 85 TYR A C 1
ATOM 686 O O . TYR A 1 85 ? 2.354 -7.384 4.777 1.00 91.75 85 TYR A O 1
ATOM 694 N N . VAL A 1 86 ? 3.898 -5.759 4.988 1.00 87.75 86 VAL A N 1
ATOM 695 C CA . VAL A 1 86 ? 3.869 -5.307 3.587 1.00 87.75 86 VAL A CA 1
ATOM 696 C C . VAL A 1 86 ? 2.460 -4.817 3.213 1.00 87.75 86 VAL A C 1
ATOM 698 O O . VAL A 1 86 ? 2.099 -3.711 3.615 1.00 87.75 86 VAL A O 1
ATOM 701 N N . ASP A 1 87 ? 1.684 -5.615 2.485 1.00 93.56 87 ASP A N 1
ATOM 702 C CA . ASP A 1 87 ? 0.333 -5.347 1.994 1.00 93.56 87 ASP A CA 1
ATOM 703 C C . ASP A 1 87 ? -0.773 -5.883 2.920 1.00 93.56 87 ASP A C 1
ATOM 705 O O . ASP A 1 87 ? -1.873 -5.328 2.936 1.00 93.56 87 ASP A O 1
ATOM 709 N N . ASP A 1 88 ? -0.476 -6.881 3.754 1.0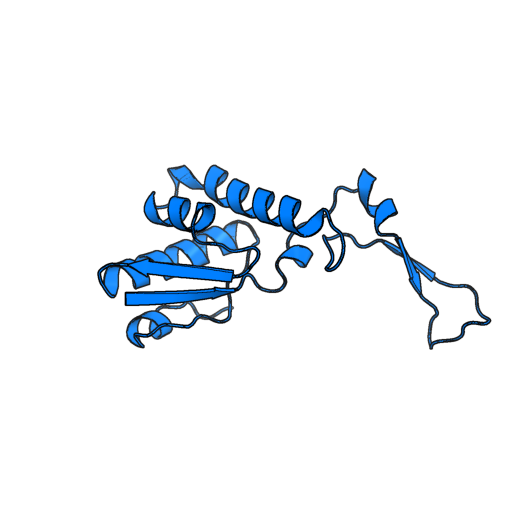0 95.50 88 ASP A N 1
ATOM 710 C CA . ASP A 1 88 ? -1.456 -7.513 4.638 1.00 95.50 88 ASP A CA 1
ATOM 711 C C . ASP A 1 88 ? -1.628 -6.746 5.957 1.00 95.50 88 ASP A C 1
ATOM 713 O O . ASP A 1 88 ? -0.704 -6.637 6.764 1.00 95.50 88 ASP A O 1
ATOM 717 N N . CYS A 1 89 ? -2.845 -6.286 6.240 1.00 97.25 89 CYS A N 1
ATOM 718 C CA . CYS A 1 89 ? -3.248 -5.773 7.546 1.00 97.25 89 CYS A CA 1
ATOM 719 C C . CYS A 1 89 ? -3.834 -6.894 8.408 1.00 97.25 89 CYS A C 1
ATOM 721 O O . CYS A 1 89 ? -4.839 -7.494 8.025 1.00 97.25 89 CYS A O 1
ATOM 723 N N . LEU A 1 90 ? -3.294 -7.112 9.608 1.00 96.75 90 LEU A N 1
ATOM 724 C CA . LEU A 1 90 ? -3.840 -8.044 10.598 1.00 96.75 90 LEU A CA 1
ATOM 725 C C . LEU A 1 90 ? -4.011 -7.354 11.951 1.00 96.75 90 LEU A C 1
ATOM 727 O O . LEU A 1 90 ? -3.033 -6.954 12.583 1.00 96.75 90 LEU A O 1
ATOM 731 N N . LYS A 1 91 ? -5.250 -7.278 12.449 1.00 97.31 91 LYS A N 1
ATOM 732 C CA . LYS A 1 91 ? -5.546 -6.619 13.725 1.00 97.31 91 LYS A CA 1
ATOM 733 C C . LYS A 1 91 ? -6.577 -7.375 14.549 1.00 97.31 91 LYS A C 1
ATOM 735 O O . LYS A 1 91 ? -7.569 -7.890 14.039 1.00 97.31 91 LYS A O 1
ATOM 740 N N . SER A 1 92 ? -6.378 -7.361 15.865 1.00 96.81 92 SER A N 1
ATOM 741 C CA . SER A 1 92 ? -7.391 -7.753 16.842 1.00 96.81 92 SER A CA 1
ATOM 742 C C . SER A 1 92 ? -7.693 -6.625 17.821 1.00 96.81 92 SER A C 1
ATOM 744 O O . SER A 1 92 ? -6.778 -5.932 18.266 1.00 96.81 92 SER A O 1
ATOM 746 N N . VAL A 1 93 ? -8.964 -6.490 18.186 1.00 96.81 93 VAL A N 1
ATOM 747 C CA . VAL A 1 93 ? -9.489 -5.491 19.128 1.00 96.81 93 VAL A CA 1
ATOM 748 C C . VAL A 1 93 ? -10.475 -6.123 20.115 1.00 96.81 93 VAL A C 1
ATOM 750 O O . VAL A 1 93 ? -10.867 -7.288 19.956 1.00 96.81 93 VAL A O 1
ATOM 753 N N . ALA A 1 94 ? -10.873 -5.384 21.152 1.00 96.50 94 ALA A N 1
ATOM 754 C CA . ALA A 1 94 ? -11.621 -5.947 22.273 1.00 96.50 94 ALA A CA 1
ATOM 755 C C . ALA A 1 94 ? -13.064 -6.319 21.899 1.00 96.50 94 ALA A C 1
ATOM 757 O O . ALA A 1 94 ? -13.573 -7.341 22.359 1.00 96.50 94 ALA A O 1
ATOM 758 N N . ASN A 1 95 ? -13.720 -5.524 21.049 1.00 96.38 95 ASN A N 1
ATOM 759 C CA . ASN A 1 95 ? -15.136 -5.698 20.716 1.00 96.38 95 ASN A CA 1
ATOM 760 C C . ASN A 1 95 ? -15.459 -5.365 19.246 1.00 96.38 95 ASN A C 1
ATOM 762 O O . ASN A 1 95 ? -14.625 -4.846 18.507 1.00 96.38 95 ASN A O 1
ATOM 766 N N . VAL A 1 96 ? -16.681 -5.698 18.821 1.00 97.06 96 VAL A N 1
ATOM 767 C CA . VAL A 1 96 ? -17.151 -5.531 17.434 1.00 97.06 96 VAL A CA 1
ATOM 768 C C . VAL A 1 96 ? -17.232 -4.059 17.021 1.00 97.06 96 VAL A C 1
ATOM 770 O O . VAL A 1 96 ? -16.774 -3.710 15.935 1.00 97.06 96 VAL A O 1
ATOM 773 N N . ASN A 1 97 ? -17.751 -3.185 17.889 1.00 96.62 97 ASN A N 1
ATOM 774 C CA . ASN A 1 97 ? -17.932 -1.762 17.579 1.00 96.62 97 ASN A CA 1
ATOM 775 C C . ASN A 1 97 ? -16.600 -1.056 17.308 1.00 96.62 97 ASN A C 1
ATOM 777 O O . ASN A 1 97 ? -16.491 -0.282 16.359 1.00 96.62 97 ASN A O 1
ATOM 781 N N . GLU A 1 98 ? -15.582 -1.359 18.114 1.00 96.88 98 GLU A N 1
ATOM 782 C CA . GLU A 1 98 ? -14.228 -0.825 17.957 1.00 96.88 98 GLU A CA 1
ATOM 783 C C . GLU A 1 98 ? -13.652 -1.162 16.578 1.00 96.88 98 GLU A C 1
ATOM 785 O O . GLU A 1 98 ? -13.145 -0.288 15.880 1.00 96.88 98 GLU A O 1
ATOM 790 N N . ALA A 1 99 ? -13.807 -2.403 16.121 1.00 97.19 99 ALA A N 1
ATOM 791 C CA . ALA A 1 99 ? -13.336 -2.757 14.791 1.00 97.19 99 ALA A CA 1
ATOM 792 C C . ALA A 1 99 ? -14.188 -2.201 13.667 1.00 97.19 99 ALA A C 1
ATOM 794 O O . ALA A 1 99 ? -13.630 -1.863 12.636 1.00 97.19 99 ALA A O 1
ATOM 795 N N . ILE A 1 100 ? -15.510 -2.110 13.821 1.00 97.12 100 ILE A N 1
ATOM 796 C CA . ILE A 1 100 ? -16.350 -1.456 12.813 1.00 97.12 100 ILE A CA 1
ATOM 797 C C . ILE A 1 100 ? -15.871 -0.015 12.602 1.00 97.12 100 ILE A C 1
ATOM 799 O O . ILE A 1 100 ? -15.756 0.431 11.460 1.00 97.12 100 ILE A O 1
ATOM 803 N N . SER A 1 101 ? -15.551 0.696 13.689 1.00 96.75 101 SER A N 1
ATOM 804 C CA . SER A 1 101 ? -14.958 2.035 13.618 1.00 96.75 101 SER A CA 1
ATOM 805 C C . SER A 1 101 ? -13.609 2.002 12.901 1.00 96.75 101 SER A C 1
ATOM 807 O O . SER A 1 101 ? -13.392 2.758 11.956 1.00 96.75 101 SER A O 1
ATOM 809 N N . LEU A 1 102 ? -12.732 1.077 13.296 1.00 97.25 102 LEU A N 1
ATOM 810 C CA . LEU A 1 102 ? -11.380 0.967 12.758 1.00 97.25 102 LEU A CA 1
ATOM 811 C C . LEU A 1 102 ? -11.364 0.590 11.267 1.00 97.25 102 LEU A C 1
ATOM 813 O O . LEU A 1 102 ? -10.638 1.201 10.497 1.00 97.25 102 LEU A O 1
ATOM 817 N N . VAL A 1 103 ? -12.205 -0.349 10.827 1.00 97.00 103 VAL A N 1
ATOM 818 C CA . VAL A 1 103 ? -12.377 -0.738 9.416 1.00 97.00 103 VAL A CA 1
ATOM 819 C C . VAL A 1 103 ? -12.796 0.466 8.575 1.00 97.00 103 VAL A C 1
ATOM 821 O O . VAL A 1 103 ? -12.229 0.703 7.506 1.00 97.00 103 VAL A O 1
ATOM 824 N N . LYS A 1 104 ? -13.761 1.258 9.057 1.00 96.69 104 LYS A N 1
ATOM 825 C CA . LYS A 1 104 ? -14.236 2.457 8.354 1.00 96.69 104 LYS A CA 1
ATOM 826 C C . LYS A 1 104 ? -13.162 3.536 8.276 1.00 96.69 104 LYS A C 1
ATOM 828 O O . LYS A 1 104 ? -12.958 4.099 7.202 1.00 96.69 104 LYS A O 1
ATOM 833 N N . GLU A 1 105 ? -12.472 3.809 9.380 1.00 97.38 105 GLU A N 1
ATOM 834 C CA . GLU A 1 105 ? -11.395 4.800 9.410 1.00 97.38 105 GLU A CA 1
ATOM 835 C C . GLU A 1 105 ? -10.205 4.381 8.546 1.00 97.38 105 GLU A C 1
ATOM 837 O O . GLU A 1 105 ? -9.745 5.190 7.746 1.00 97.38 105 GLU A O 1
ATOM 842 N N . LEU A 1 106 ? -9.758 3.123 8.630 1.00 97.62 106 LEU A N 1
ATOM 843 C CA . LEU A 1 106 ? -8.684 2.584 7.790 1.00 97.62 106 LEU A CA 1
ATOM 844 C C . LEU A 1 106 ? -9.038 2.684 6.306 1.00 97.62 106 LEU A C 1
ATOM 846 O O . LEU A 1 106 ? -8.234 3.183 5.523 1.00 97.62 106 LEU A O 1
ATOM 850 N N . THR A 1 107 ? -10.248 2.257 5.928 1.00 96.94 107 THR A N 1
ATOM 851 C CA . THR A 1 107 ? -10.717 2.332 4.535 1.00 96.94 107 THR A CA 1
ATOM 852 C C . THR A 1 107 ? -10.742 3.779 4.050 1.00 96.94 107 THR A C 1
ATOM 854 O O . THR A 1 107 ? -10.235 4.072 2.973 1.00 96.94 107 THR A O 1
ATOM 857 N N . SER A 1 108 ? -11.289 4.696 4.854 1.00 96.81 108 SER A N 1
ATOM 858 C CA . SER A 1 108 ? -11.385 6.120 4.516 1.00 96.81 108 SER A CA 1
ATOM 859 C C . SER A 1 108 ? -10.011 6.785 4.387 1.00 96.81 108 SER A C 1
ATOM 861 O O . SER A 1 108 ? -9.727 7.420 3.369 1.00 96.81 108 SER A O 1
ATOM 863 N N . LEU A 1 109 ? -9.143 6.616 5.390 1.00 97.62 109 LEU A N 1
ATOM 864 C CA . LEU A 1 109 ? -7.812 7.221 5.433 1.00 97.62 109 LEU A CA 1
ATOM 865 C C . LEU A 1 109 ? -6.969 6.740 4.259 1.00 97.62 109 LEU A C 1
ATOM 867 O O . LEU A 1 109 ? -6.432 7.553 3.506 1.00 97.62 109 LEU A O 1
ATOM 871 N N . LEU A 1 110 ? -6.862 5.422 4.090 1.00 97.19 110 LEU A N 1
ATOM 872 C CA . LEU A 1 110 ? -6.009 4.856 3.058 1.00 97.19 110 LEU A CA 1
ATOM 873 C C . LEU A 1 110 ? -6.545 5.188 1.666 1.00 97.19 110 LEU A C 1
ATOM 875 O O . LEU A 1 110 ? -5.760 5.661 0.846 1.00 97.19 110 LEU A O 1
ATOM 879 N N . ALA A 1 111 ? -7.860 5.111 1.424 1.00 96.19 111 ALA A N 1
ATOM 880 C CA . ALA A 1 111 ? -8.429 5.505 0.134 1.00 96.19 111 ALA A CA 1
ATOM 881 C C . ALA A 1 111 ? -8.133 6.978 -0.196 1.00 96.19 111 ALA A C 1
ATOM 883 O O . ALA A 1 111 ? -7.709 7.287 -1.310 1.00 96.19 111 ALA A O 1
ATOM 884 N N . LYS A 1 112 ? -8.255 7.885 0.787 1.00 95.94 112 LYS A N 1
ATOM 885 C CA . LYS A 1 112 ? -7.896 9.307 0.635 1.00 95.94 112 LYS A CA 1
ATOM 886 C C . LYS A 1 112 ? -6.419 9.508 0.275 1.00 95.94 112 LYS A C 1
ATOM 888 O O . LYS A 1 112 ? -6.076 10.481 -0.394 1.00 95.94 112 LYS A O 1
ATOM 893 N N . ARG A 1 113 ? -5.541 8.604 0.710 1.00 96.19 113 ARG A N 1
ATOM 894 C CA . ARG A 1 113 ? -4.092 8.641 0.453 1.00 96.19 113 ARG A CA 1
ATOM 895 C C . ARG A 1 113 ? -3.662 7.809 -0.758 1.00 96.19 113 ARG A C 1
ATOM 897 O O . ARG A 1 113 ? -2.467 7.703 -1.010 1.00 96.19 113 ARG A O 1
ATOM 904 N N . GLY A 1 114 ? -4.615 7.276 -1.525 1.00 95.31 114 GLY A N 1
ATOM 905 C CA . GLY A 1 114 ? -4.358 6.492 -2.736 1.00 95.31 114 GLY A CA 1
ATOM 906 C C . GLY A 1 114 ? -4.153 4.997 -2.493 1.00 95.31 114 GLY A C 1
ATOM 907 O O . GLY A 1 114 ? -3.826 4.283 -3.436 1.00 95.31 114 GLY A O 1
ATOM 908 N N . PHE A 1 115 ? -4.372 4.525 -1.262 1.00 96.69 115 PHE A N 1
ATOM 909 C CA . PHE A 1 115 ? -4.269 3.123 -0.884 1.00 96.69 115 PHE A CA 1
ATOM 910 C C . PHE A 1 115 ? -5.636 2.443 -0.778 1.00 96.69 115 PHE A C 1
ATOM 912 O O . PHE A 1 115 ? -6.434 2.759 0.104 1.00 96.69 115 PHE A O 1
ATOM 919 N N . ARG A 1 116 ? -5.923 1.472 -1.649 1.00 96.12 116 ARG A N 1
ATOM 920 C CA . ARG A 1 116 ? -7.203 0.742 -1.608 1.00 96.12 116 ARG A CA 1
ATOM 921 C C . ARG A 1 116 ? -7.090 -0.539 -0.786 1.00 96.12 116 ARG A C 1
ATOM 923 O O . ARG A 1 116 ? -6.377 -1.455 -1.183 1.00 96.12 116 ARG A O 1
ATOM 930 N N . LEU A 1 117 ? -7.847 -0.623 0.310 1.00 96.81 117 LEU A N 1
ATOM 931 C CA . LEU A 1 117 ? -8.005 -1.861 1.076 1.00 96.81 117 LEU A CA 1
ATOM 932 C C . LEU A 1 117 ? -9.063 -2.777 0.454 1.00 96.81 117 LEU A C 1
ATOM 934 O O . LEU A 1 117 ? -10.142 -2.333 0.066 1.00 96.81 117 LEU A O 1
ATOM 938 N N . THR A 1 118 ? -8.763 -4.069 0.401 1.00 95.75 118 THR A N 1
ATOM 939 C CA . THR A 1 118 ? -9.601 -5.122 -0.177 1.00 95.75 118 THR A CA 1
ATOM 940 C C . THR A 1 118 ? -9.534 -6.402 0.664 1.00 95.75 118 THR A C 1
ATOM 942 O O . THR A 1 118 ? -8.893 -6.440 1.714 1.00 95.75 118 THR A O 1
ATOM 945 N N . LYS A 1 119 ? -10.225 -7.456 0.208 1.00 95.19 119 LYS A N 1
ATOM 946 C CA . LYS A 1 119 ? -10.218 -8.811 0.793 1.00 95.19 119 LYS A CA 1
ATOM 947 C C . LYS A 1 119 ? -10.440 -8.817 2.312 1.00 95.19 119 LYS A C 1
ATOM 949 O O . LYS A 1 119 ? -9.765 -9.534 3.045 1.00 95.19 119 LYS A O 1
ATOM 954 N N . TRP A 1 120 ? -11.401 -8.025 2.782 1.00 96.81 120 TRP A N 1
ATOM 955 C CA . TRP A 1 120 ? -11.747 -7.987 4.198 1.00 96.81 120 TRP A CA 1
ATOM 956 C C . TRP A 1 120 ? -12.206 -9.361 4.692 1.00 96.81 120 TRP A C 1
ATOM 958 O O . TRP A 1 120 ? -13.125 -9.964 4.134 1.00 96.81 120 TRP A O 1
ATOM 968 N N . VAL A 1 121 ? -11.585 -9.838 5.769 1.00 96.75 121 VAL A N 1
ATOM 969 C CA . VAL A 1 121 ? -11.957 -11.076 6.464 1.00 96.75 121 VAL A CA 1
ATOM 970 C C . VAL A 1 121 ? -12.097 -10.768 7.949 1.00 96.75 121 VAL A C 1
ATOM 972 O O . VAL A 1 121 ? -11.305 -10.024 8.515 1.00 96.75 121 VAL A O 1
ATOM 975 N N . SER A 1 122 ? -13.106 -11.334 8.604 1.00 97.06 122 SER A N 1
ATOM 976 C CA . SER A 1 122 ? -13.283 -11.212 10.050 1.00 97.06 122 SER A CA 1
ATOM 977 C C . SER A 1 122 ? -13.945 -12.463 10.608 1.00 97.06 122 SER A C 1
ATOM 979 O O . SER A 1 122 ? -14.667 -13.168 9.901 1.00 97.06 122 SER A O 1
ATOM 981 N N . ASN A 1 123 ? -13.709 -12.728 11.893 1.00 95.75 123 ASN A N 1
ATOM 982 C CA . ASN A 1 123 ? -14.425 -13.767 12.623 1.00 95.75 123 ASN A CA 1
ATOM 983 C C . ASN A 1 123 ? -15.855 -13.342 13.020 1.00 95.75 123 ASN A C 1
ATOM 985 O O . ASN A 1 123 ? -16.593 -14.175 13.535 1.00 95.75 123 ASN A O 1
ATOM 989 N N . GLU A 1 124 ? -16.244 -12.085 12.774 1.00 96.06 124 GLU A N 1
ATOM 990 C CA . GLU A 1 124 ? -17.574 -11.541 13.064 1.00 96.06 124 GLU A CA 1
ATOM 991 C C . GLU A 1 124 ? -18.218 -10.942 11.807 1.00 96.06 124 GLU A C 1
ATOM 993 O O . GLU A 1 124 ? -17.665 -10.053 11.157 1.00 96.06 124 GLU A O 1
ATOM 998 N N . ARG A 1 125 ? -19.427 -11.402 11.460 1.00 94.81 125 ARG A N 1
ATOM 999 C CA . ARG A 1 125 ? -20.115 -10.963 10.229 1.00 94.81 125 ARG A CA 1
ATOM 1000 C C . ARG A 1 125 ? -20.521 -9.494 10.258 1.00 94.81 125 ARG A C 1
ATOM 1002 O O . ARG A 1 125 ? -20.517 -8.852 9.215 1.00 94.81 125 ARG A O 1
ATOM 1009 N N . GLU A 1 126 ? -20.850 -8.966 11.433 1.00 95.56 126 GLU A N 1
ATOM 1010 C CA . GLU A 1 126 ? -21.235 -7.559 11.608 1.00 95.56 126 GLU A CA 1
ATOM 1011 C C . GLU A 1 126 ? -20.137 -6.595 11.138 1.00 95.56 126 GLU A C 1
ATOM 1013 O O . GLU A 1 126 ? -20.429 -5.536 10.590 1.00 95.56 126 GLU A O 1
ATOM 1018 N N . VAL A 1 127 ? -18.873 -7.000 11.278 1.00 95.62 127 VAL A N 1
ATOM 1019 C CA . VAL A 1 127 ? -17.700 -6.232 10.845 1.00 95.62 127 VAL A CA 1
ATOM 1020 C C . VAL A 1 127 ? -17.610 -6.194 9.326 1.00 95.62 127 VAL A C 1
ATOM 1022 O O . VAL A 1 127 ? -17.389 -5.135 8.749 1.00 95.62 127 VAL A O 1
ATOM 1025 N N . LEU A 1 128 ? -17.829 -7.338 8.672 1.00 94.50 128 LEU A N 1
ATOM 1026 C CA . LEU A 1 128 ? -17.819 -7.435 7.211 1.00 94.50 128 LEU A CA 1
ATOM 1027 C C . LEU A 1 128 ? -18.956 -6.626 6.585 1.00 94.50 128 LEU A C 1
ATOM 1029 O O . LEU A 1 128 ? -18.746 -5.956 5.581 1.00 94.50 128 LEU A O 1
ATOM 1033 N N . SER A 1 129 ? -20.134 -6.620 7.213 1.00 94.00 129 SER A N 1
ATOM 1034 C CA . SER A 1 129 ? -21.266 -5.788 6.786 1.00 94.00 129 SER A CA 1
ATOM 1035 C C . SER A 1 129 ? -20.999 -4.284 6.913 1.00 94.00 129 SER A C 1
ATOM 1037 O O . SER A 1 129 ? -21.723 -3.486 6.324 1.00 94.00 129 SER A O 1
ATOM 1039 N N . ALA A 1 130 ? -19.996 -3.885 7.699 1.00 91.69 130 ALA A N 1
ATOM 1040 C CA . ALA A 1 130 ? -19.618 -2.490 7.885 1.00 91.69 130 ALA A CA 1
ATOM 1041 C C . ALA A 1 130 ? -18.537 -2.002 6.909 1.00 91.69 130 ALA A C 1
ATOM 1043 O O . ALA A 1 130 ? -18.254 -0.800 6.891 1.00 91.69 130 ALA A O 1
ATOM 1044 N N . VAL A 1 131 ? -17.943 -2.906 6.122 1.00 90.25 131 VAL A N 1
ATOM 1045 C CA . VAL A 1 131 ? -17.003 -2.558 5.054 1.00 90.25 131 VAL A CA 1
ATOM 1046 C C . VAL A 1 131 ? -17.760 -1.741 4.000 1.00 90.25 131 VAL A C 1
ATOM 1048 O O . VAL A 1 131 ? -18.770 -2.223 3.481 1.00 90.25 131 VAL A O 1
ATOM 1051 N N . PRO A 1 132 ? -17.319 -0.512 3.679 1.00 81.31 132 PRO A N 1
ATOM 1052 C CA . PRO A 1 132 ? -17.950 0.289 2.636 1.00 81.31 132 PRO A CA 1
ATOM 1053 C C . PRO A 1 132 ? -17.956 -0.454 1.294 1.00 81.31 132 PRO A C 1
ATOM 1055 O O . PRO A 1 132 ? -16.960 -1.078 0.923 1.00 81.31 132 PRO A O 1
ATOM 1058 N N . SER A 1 133 ? -19.060 -0.375 0.548 1.00 74.25 133 SER A N 1
ATOM 1059 C CA . SER A 1 133 ? -19.081 -0.837 -0.841 1.00 74.25 133 SER A CA 1
ATOM 1060 C C . SER A 1 133 ? -18.081 -0.017 -1.651 1.00 74.25 133 SER A C 1
ATOM 1062 O O . SER A 1 133 ? -18.132 1.211 -1.622 1.00 74.25 133 SER A O 1
ATOM 1064 N N . MET A 1 134 ? -17.172 -0.696 -2.346 1.00 61.66 134 MET A N 1
ATOM 1065 C CA . MET A 1 134 ? -16.247 -0.043 -3.268 1.00 61.66 134 MET A CA 1
ATOM 1066 C C . MET A 1 134 ? -17.050 0.475 -4.469 1.00 61.66 134 MET A C 1
ATOM 1068 O O . MET A 1 134 ? -17.585 -0.337 -5.224 1.00 61.66 134 MET A O 1
ATOM 1072 N N . GLU A 1 135 ? -17.177 1.799 -4.595 1.00 43.34 135 GLU A N 1
ATOM 1073 C CA . GLU A 1 135 ? -17.586 2.471 -5.841 1.00 43.34 135 GLU A CA 1
ATOM 1074 C C . GLU A 1 135 ? -16.383 2.653 -6.776 1.00 43.34 135 GLU A C 1
ATOM 1076 O O . GLU A 1 135 ? -15.263 2.907 -6.268 1.00 43.34 135 GLU A O 1
#

Secondary structure (DSSP, 8-state):
-EEEEEETTGGGGSBPPTTTGGGGEEEE-GGG-TTSPPEEEE-SB--TT-TTHHHHHHHHHHHHHHTTTTTS-HHHHHHHHHSEETTEEEEE-SSHHHHHHHHHHHHHHHHHTT--EEEEEESSHHHHTTSPP--

Mean predicted aligned error: 3.7 Å

Radius of gyration: 18.35 Å; Cα contacts (8 Å, |Δi|>4): 190; chains: 1; bounding box: 38×29×57 Å

InterPro domains:
  IPR000477 Reverse transcriptase domain [PF00078] (6-118)
  IPR043502 DNA/RNA polymerase superfamily [SSF56672] (6-117)

Foldseek 3Di:
DKKKKFFVVLQLLAFDDPVCQVVQKDWADPVPPPVDDTDIDTRGTGDPPPPCRLVVSLVLQLVLLVVCVVPADPVLSCQSNPQDDRGMGIDDDDDLVVLLRSLVRNQVSQVVSSTHIHDMDDPDVSSVVSRDDDD

pLDDT: mean 95.0, std 6.08, range [43.34, 98.38]

Sequence (135 aa):
MAFLSDVEQMFHQVYVQPSDRNALRFLWWPNGDLQGEPEEYNMNVHLFGATSSPSVCSYALHKAAEDSREEYSVQTIETINNSFYVDDCLKSVANVNEAISLVKELTSLLAKRGFRLTKWVSNEREVLSAVPSME